Protein AF-A0A024CIB5-F1 (afdb_monomer_lite)

Radius of gyration: 11.64 Å; chains: 1; bounding box: 30×23×34 Å

Secondary structure (DSSP,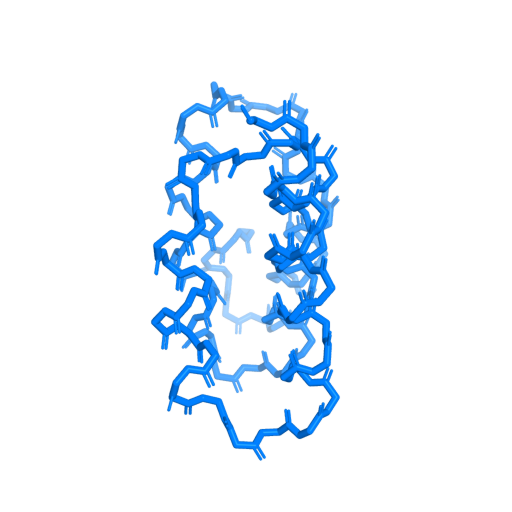 8-state):
-TT-SSHHHHHHHHHH-TTSS-HHHHHHHHHHHTT-SSHHHHHHHHHHHHHTT-GGGHHHHHHHHHH---HHHHHHHHHHHHHHHHH-

pLDDT: mean 92.11, std 8.97, range [58.88, 98.75]

Organism: NCBI:txid154535

Sequence (88 aa):
ALNDDASEVRAEAATIAGKTLEPEEIIHELCRLLKDEDNQVRINTALALMKIEAISSVSNLKEALSLEHNDQVRSVIEVAINQLKKIG

Foldseek 3Di:
DCPDPDLVVVLVCLQVVPDDDDPVVSLVSLLVQCPPPDLSSNLSSLVSCLVSLVLVCLVSLVVSLVVDDDPVSNVSSVVSNVSSVVVD

Structure (mmCIF, N/CA/C/O backbone):
data_AF-A0A024CIB5-F1
#
_entry.id   AF-A0A024CIB5-F1
#
loop_
_atom_site.group_PDB
_atom_site.id
_atom_site.type_symbol
_atom_site.label_atom_id
_atom_site.label_alt_id
_atom_site.label_comp_id
_atom_site.label_asym_id
_atom_site.label_entity_id
_atom_site.label_seq_id
_atom_site.pdbx_PDB_ins_code
_atom_site.Cartn_x
_atom_site.Cartn_y
_atom_site.Cartn_z
_atom_site.occupancy
_atom_site.B_iso_or_equiv
_atom_site.auth_seq_id
_atom_site.auth_comp_id
_atom_site.auth_asym_id
_atom_site.auth_atom_id
_atom_site.pdbx_PDB_model_num
ATOM 1 N N . ALA A 1 1 ? -4.731 4.388 -16.468 1.00 82.38 1 ALA A N 1
ATOM 2 C CA . ALA A 1 1 ? -4.132 5.148 -15.354 1.00 82.38 1 ALA A CA 1
ATOM 3 C C . ALA A 1 1 ? -3.707 4.211 -14.227 1.00 82.38 1 ALA A C 1
ATOM 5 O O . ALA A 1 1 ? -2.541 3.867 -14.198 1.00 82.38 1 ALA A O 1
ATOM 6 N N . LEU A 1 2 ? -4.605 3.703 -13.369 1.00 81.06 2 LEU A N 1
ATOM 7 C CA . LEU A 1 2 ? -4.203 2.736 -12.323 1.00 81.06 2 LEU A CA 1
ATOM 8 C C . LEU A 1 2 ? -3.677 1.406 -12.899 1.00 81.06 2 LEU A C 1
ATOM 10 O O . LEU A 1 2 ? -2.797 0.799 -12.313 1.00 81.06 2 LEU A O 1
ATOM 14 N N . ASN A 1 3 ? -4.159 1.008 -14.080 1.00 84.94 3 ASN A N 1
ATOM 15 C CA . ASN A 1 3 ? -3.705 -0.178 -14.820 1.00 84.94 3 ASN A CA 1
ATOM 16 C C . ASN A 1 3 ? -2.858 0.184 -16.059 1.00 84.94 3 ASN A C 1
ATOM 18 O O . ASN A 1 3 ? -2.922 -0.511 -17.065 1.00 84.94 3 ASN A O 1
ATOM 22 N N . ASP A 1 4 ? -2.177 1.332 -16.048 1.00 93.25 4 ASP A N 1
ATOM 23 C CA . ASP A 1 4 ? -1.324 1.754 -17.169 1.00 93.25 4 ASP A CA 1
ATOM 24 C C . ASP A 1 4 ? -0.014 0.953 -17.224 1.00 93.25 4 ASP A C 1
ATOM 26 O O . ASP A 1 4 ? 0.489 0.529 -16.183 1.00 93.25 4 ASP A O 1
ATOM 30 N N . ASP A 1 5 ? 0.567 0.781 -18.411 1.00 87.00 5 ASP A N 1
ATOM 31 C CA . ASP A 1 5 ? 1.831 0.053 -18.573 1.00 87.00 5 ASP A CA 1
ATOM 32 C C . ASP A 1 5 ? 2.999 0.800 -17.905 1.00 87.00 5 ASP A C 1
ATOM 34 O O . ASP A 1 5 ? 3.910 0.178 -17.354 1.00 87.00 5 ASP A O 1
ATOM 38 N N . ALA A 1 6 ? 2.962 2.137 -17.894 1.00 90.31 6 ALA A N 1
ATOM 39 C CA . ALA A 1 6 ? 3.997 2.953 -17.273 1.00 90.31 6 ALA A CA 1
ATOM 40 C C . ALA A 1 6 ? 3.801 3.050 -15.751 1.00 90.31 6 ALA A C 1
ATOM 42 O O . ALA A 1 6 ? 2.786 3.562 -15.269 1.00 90.31 6 ALA A O 1
ATOM 43 N N . SER A 1 7 ? 4.807 2.632 -14.974 1.00 88.62 7 SER A N 1
ATOM 44 C CA . SER A 1 7 ? 4.742 2.691 -13.507 1.00 88.62 7 SER A CA 1
ATOM 45 C C . SER A 1 7 ? 4.610 4.119 -12.973 1.00 88.62 7 SER A C 1
ATOM 47 O O . SER A 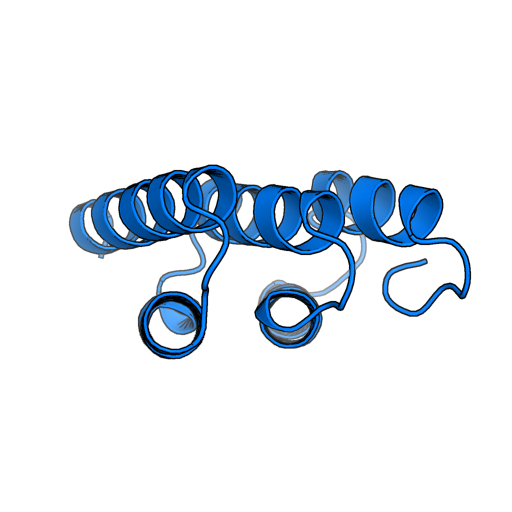1 7 ? 3.893 4.339 -12.002 1.00 88.62 7 SER A O 1
ATOM 49 N N . GLU A 1 8 ? 5.204 5.107 -13.648 1.00 90.31 8 GLU A N 1
ATOM 50 C CA . GLU A 1 8 ? 5.048 6.534 -13.329 1.00 90.31 8 GLU A CA 1
ATOM 51 C C . GLU A 1 8 ? 3.574 6.969 -13.375 1.00 90.31 8 GLU A C 1
ATOM 53 O O . GLU A 1 8 ? 3.080 7.609 -12.445 1.00 90.31 8 GLU A O 1
ATOM 58 N N . VAL A 1 9 ? 2.843 6.541 -14.412 1.00 90.19 9 VAL A N 1
ATOM 59 C CA . VAL A 1 9 ? 1.416 6.847 -14.585 1.00 90.19 9 VAL A CA 1
ATOM 60 C C . VAL A 1 9 ? 0.579 6.139 -13.521 1.00 90.19 9 VAL A C 1
ATOM 62 O O . VAL A 1 9 ? -0.343 6.740 -12.964 1.00 90.19 9 VAL A O 1
ATOM 65 N N . ARG A 1 10 ? 0.904 4.882 -13.186 1.00 92.31 10 ARG A N 1
ATOM 66 C CA . ARG A 1 10 ? 0.232 4.156 -12.094 1.00 92.31 10 ARG A CA 1
ATOM 67 C C . ARG A 1 10 ? 0.467 4.824 -10.739 1.00 92.31 10 ARG A C 1
ATOM 69 O O . ARG A 1 10 ? -0.475 4.987 -9.962 1.00 92.31 10 ARG A O 1
ATOM 76 N N . ALA A 1 11 ? 1.700 5.244 -10.465 1.00 85.81 11 ALA A N 1
ATOM 77 C CA . ALA A 1 11 ? 2.093 5.875 -9.211 1.00 85.81 11 ALA A CA 1
ATOM 78 C C . ALA A 1 11 ? 1.397 7.228 -9.026 1.00 85.81 11 ALA A C 1
ATOM 80 O O . ALA A 1 11 ? 0.895 7.512 -7.935 1.00 85.81 11 ALA A O 1
ATOM 81 N N . GLU A 1 12 ? 1.325 8.037 -10.084 1.00 88.00 12 GLU A N 1
ATOM 82 C CA . GLU A 1 12 ? 0.579 9.295 -10.076 1.00 88.00 12 GLU A CA 1
ATOM 83 C C . GLU A 1 12 ? -0.921 9.047 -9.882 1.00 88.00 12 GLU A C 1
ATOM 85 O O . GLU A 1 12 ? -1.552 9.685 -9.034 1.00 88.00 12 GLU A O 1
ATOM 90 N N . ALA A 1 13 ? -1.483 8.065 -10.594 1.00 84.25 13 ALA A N 1
ATOM 91 C CA . ALA A 1 13 ? -2.887 7.691 -10.468 1.00 84.25 13 ALA A CA 1
ATOM 92 C C . ALA A 1 13 ? -3.250 7.286 -9.029 1.00 84.25 13 ALA A C 1
ATOM 94 O O . ALA A 1 13 ? -4.276 7.733 -8.513 1.00 84.25 13 ALA A O 1
ATOM 95 N N . ALA A 1 14 ? -2.394 6.512 -8.353 1.00 82.69 14 ALA A N 1
ATOM 96 C CA . ALA A 1 14 ? -2.590 6.137 -6.954 1.00 82.69 14 ALA A CA 1
ATOM 97 C C . ALA A 1 14 ? -2.633 7.369 -6.030 1.00 82.69 14 ALA A C 1
ATOM 99 O O . ALA A 1 14 ? -3.485 7.453 -5.147 1.00 82.69 14 ALA A O 1
ATOM 100 N N . THR A 1 15 ? -1.781 8.374 -6.261 1.00 81.12 15 THR A N 1
ATOM 101 C CA . THR A 1 15 ? -1.757 9.612 -5.461 1.00 81.12 15 THR A CA 1
ATOM 102 C C . THR A 1 15 ? -3.040 10.446 -5.585 1.00 81.12 15 THR A C 1
ATOM 104 O O . THR A 1 15 ? -3.430 11.121 -4.625 1.00 81.12 15 THR A O 1
ATOM 107 N N . ILE A 1 16 ? -3.704 10.421 -6.745 1.00 83.50 16 ILE A 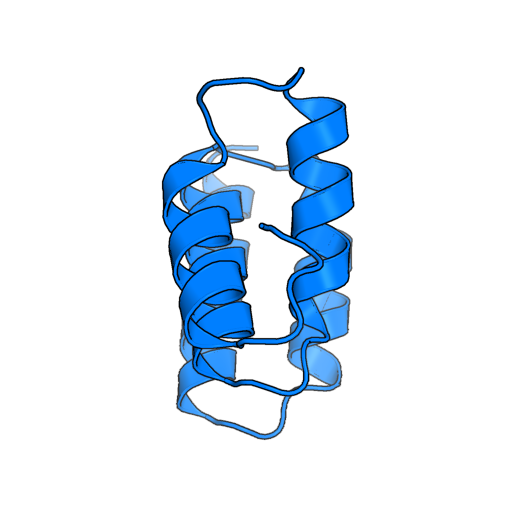N 1
ATOM 108 C CA . ILE A 1 16 ? -4.851 11.295 -7.054 1.00 83.50 16 ILE A CA 1
ATOM 109 C C . ILE A 1 16 ? -6.216 10.592 -7.026 1.00 83.50 16 ILE A C 1
ATOM 111 O O . ILE A 1 16 ? -7.225 11.248 -7.287 1.00 83.50 16 ILE A O 1
ATOM 115 N N . ALA A 1 17 ? -6.266 9.300 -6.679 1.00 71.62 17 ALA A N 1
ATOM 116 C CA . ALA A 1 17 ? -7.428 8.417 -6.849 1.00 71.62 17 ALA A CA 1
ATOM 117 C C . ALA A 1 17 ? -8.737 8.861 -6.150 1.00 71.62 17 ALA A C 1
ATOM 119 O O . ALA A 1 17 ? -9.797 8.321 -6.436 1.00 71.62 17 ALA A O 1
ATOM 120 N N . GLY A 1 18 ? -8.718 9.878 -5.286 1.00 58.88 18 GLY A N 1
ATOM 121 C CA . GLY A 1 18 ? -9.870 10.310 -4.483 1.00 58.88 18 GLY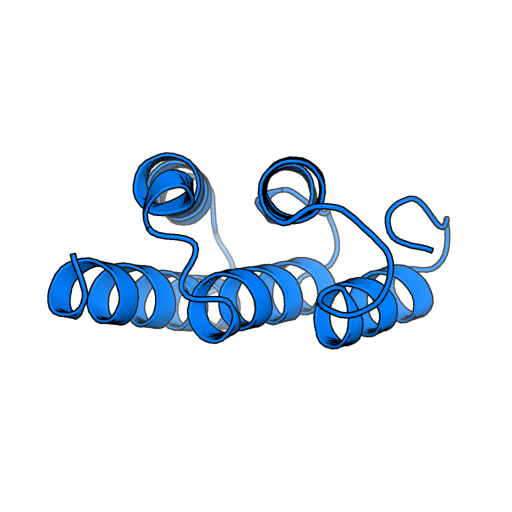 A CA 1
ATOM 122 C C . GLY A 1 18 ? -10.882 11.258 -5.147 1.00 58.88 18 GLY A C 1
ATOM 123 O O . GLY A 1 18 ? -11.534 11.995 -4.413 1.00 58.88 18 GLY A O 1
ATOM 124 N N . LYS A 1 19 ? -10.980 11.347 -6.485 1.00 60.97 19 LYS A N 1
ATOM 125 C CA . LYS A 1 19 ? -11.803 12.397 -7.140 1.00 60.97 19 LYS A CA 1
ATOM 126 C C . LYS A 1 19 ? -12.857 11.947 -8.153 1.00 60.97 19 LYS A C 1
ATOM 128 O O . LYS A 1 19 ? -13.659 12.789 -8.546 1.00 60.97 19 LYS A O 1
ATOM 133 N N . THR A 1 20 ? -12.872 10.694 -8.601 1.00 63.41 20 THR A N 1
ATOM 134 C CA . THR A 1 20 ? -13.712 10.308 -9.759 1.00 63.41 20 THR A CA 1
ATOM 135 C C . THR A 1 20 ? -14.475 8.997 -9.617 1.00 63.41 20 THR A C 1
ATOM 137 O O . THR A 1 20 ? -15.276 8.689 -10.490 1.00 63.41 20 THR A O 1
ATOM 140 N N . LEU A 1 21 ? -14.219 8.222 -8.570 1.00 65.38 21 LEU A N 1
ATOM 141 C CA . LEU A 1 21 ? -14.808 6.902 -8.352 1.00 65.38 21 LEU A CA 1
ATOM 142 C C . LEU A 1 21 ? -15.512 6.879 -6.988 1.00 65.38 21 LEU A C 1
ATOM 144 O O . LEU A 1 21 ? -15.189 7.688 -6.112 1.00 65.38 21 LEU A O 1
ATOM 148 N N . GLU A 1 22 ? -16.459 5.959 -6.812 1.00 77.38 22 GLU A N 1
ATOM 149 C CA . GLU A 1 22 ? -17.077 5.727 -5.504 1.00 77.38 22 GLU A CA 1
ATOM 150 C C . GLU A 1 22 ? -16.023 5.195 -4.511 1.00 77.38 22 GLU A C 1
ATOM 152 O O . GLU A 1 22 ? -15.106 4.468 -4.923 1.00 77.38 22 GLU A O 1
ATOM 157 N N . PRO A 1 23 ? -16.110 5.545 -3.212 1.00 79.00 23 PRO A N 1
ATOM 158 C CA . PRO A 1 23 ? -15.072 5.232 -2.229 1.00 79.00 23 PRO A CA 1
ATOM 159 C C . PRO A 1 23 ? -14.665 3.754 -2.203 1.00 79.00 23 PRO A C 1
ATOM 161 O O . PRO A 1 23 ? -13.477 3.437 -2.162 1.00 79.00 23 PRO A O 1
ATOM 164 N N . GLU A 1 24 ? -15.626 2.836 -2.281 1.00 85.88 24 GLU A N 1
ATOM 165 C CA . GLU A 1 24 ? -15.381 1.394 -2.241 1.00 85.88 24 GLU A CA 1
ATOM 166 C C . GLU A 1 24 ? -14.633 0.886 -3.482 1.00 85.88 24 GLU A C 1
ATOM 168 O O . GLU A 1 24 ? -13.748 0.034 -3.363 1.00 85.88 24 GLU A O 1
ATOM 173 N N . GLU A 1 25 ? -14.950 1.420 -4.664 1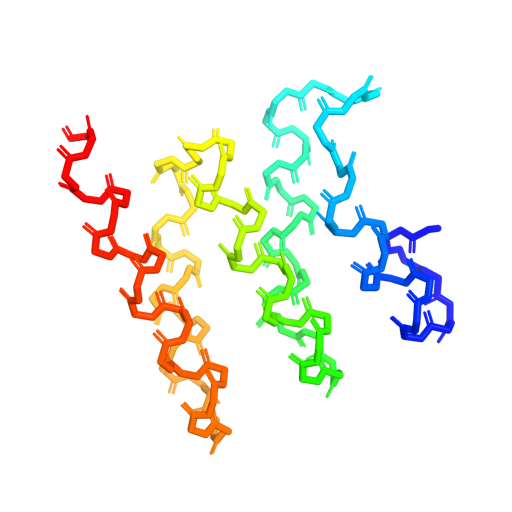.00 87.12 25 GLU A N 1
ATOM 174 C CA . GLU A 1 25 ? -14.302 1.037 -5.923 1.00 87.12 25 GLU A CA 1
ATOM 175 C C . GLU A 1 25 ? -12.844 1.510 -5.949 1.00 87.12 25 GLU A C 1
ATOM 177 O O . GLU A 1 25 ? -11.944 0.743 -6.299 1.00 87.12 25 GLU A O 1
ATOM 182 N N . ILE A 1 26 ? -12.587 2.733 -5.469 1.00 88.69 26 ILE A N 1
ATOM 183 C CA . ILE A 1 26 ? -11.225 3.264 -5.306 1.00 88.69 26 ILE A CA 1
ATOM 184 C C . ILE A 1 26 ? -10.409 2.365 -4.388 1.00 88.69 26 ILE A C 1
ATOM 186 O O . ILE A 1 26 ? -9.272 2.017 -4.708 1.00 88.69 26 ILE A O 1
ATOM 190 N N . ILE A 1 27 ? -10.974 1.994 -3.237 1.00 93.19 27 ILE A N 1
ATOM 191 C CA . ILE A 1 27 ? -10.278 1.162 -2.256 1.00 93.19 27 ILE A CA 1
ATOM 192 C C . ILE A 1 27 ? -9.929 -0.195 -2.865 1.00 93.19 27 ILE A C 1
ATOM 194 O O . ILE A 1 27 ? -8.807 -0.666 -2.674 1.00 93.19 27 ILE A O 1
ATOM 198 N N . HIS A 1 28 ? -10.848 -0.809 -3.615 1.00 92.69 28 HIS A N 1
ATOM 199 C CA . HIS A 1 28 ? -10.600 -2.090 -4.270 1.00 92.69 28 HIS A CA 1
ATOM 200 C C . HIS A 1 28 ? -9.452 -2.008 -5.288 1.00 92.69 28 HIS A C 1
ATOM 202 O O . HIS A 1 28 ? -8.528 -2.825 -5.235 1.00 92.69 28 HIS A O 1
ATOM 208 N N . GLU A 1 29 ? -9.466 -1.007 -6.172 1.00 92.00 29 GLU A N 1
ATOM 209 C CA . GLU A 1 29 ? -8.413 -0.833 -7.179 1.00 92.00 29 GLU A CA 1
ATOM 210 C C . GLU A 1 29 ? -7.055 -0.524 -6.540 1.00 92.00 29 GLU A C 1
ATOM 212 O O . GLU A 1 29 ? -6.049 -1.149 -6.883 1.00 92.00 29 GLU A O 1
ATOM 217 N N . LEU A 1 30 ? -7.016 0.356 -5.537 1.00 94.25 30 LEU A N 1
ATOM 218 C CA . LEU A 1 30 ? -5.795 0.621 -4.777 1.00 94.25 30 LEU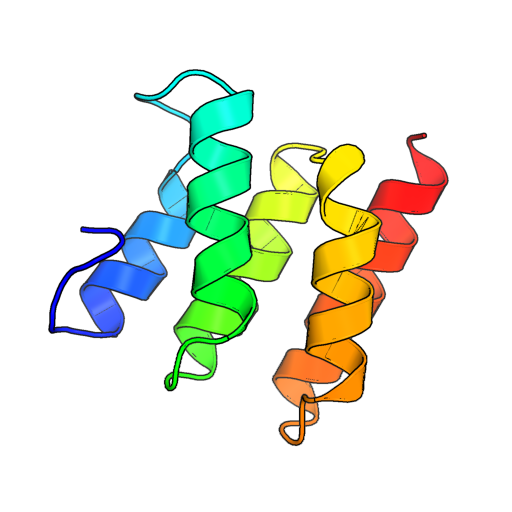 A CA 1
ATOM 219 C C . LEU A 1 30 ? -5.289 -0.644 -4.068 1.00 94.25 30 LEU A C 1
ATOM 221 O O . LEU A 1 30 ? -4.096 -0.926 -4.097 1.00 94.25 30 LEU A O 1
ATOM 225 N N . CYS A 1 31 ? -6.160 -1.474 -3.491 1.00 96.69 31 CYS A N 1
ATOM 226 C CA . CYS A 1 31 ? -5.720 -2.716 -2.849 1.00 96.69 31 CYS A CA 1
ATOM 227 C C . CYS A 1 31 ? -5.006 -3.678 -3.816 1.00 96.69 31 CYS A C 1
ATOM 229 O O . CYS A 1 31 ? -4.132 -4.426 -3.373 1.00 96.69 31 CYS A O 1
ATOM 231 N N . ARG A 1 32 ? -5.317 -3.654 -5.122 1.00 95.56 32 ARG A N 1
ATOM 232 C CA . ARG A 1 32 ? -4.574 -4.437 -6.128 1.00 95.56 32 ARG A CA 1
ATOM 233 C C . ARG A 1 32 ? -3.145 -3.922 -6.309 1.00 95.56 32 ARG A C 1
ATOM 235 O O . ARG A 1 32 ? -2.221 -4.727 -6.406 1.00 95.56 32 ARG A O 1
ATOM 242 N N . LEU A 1 33 ? -2.955 -2.602 -6.291 1.00 96.75 33 LEU A N 1
ATOM 243 C CA . LEU A 1 33 ? -1.653 -1.951 -6.484 1.00 96.75 33 LEU A CA 1
ATOM 244 C C . LEU A 1 33 ? -0.693 -2.102 -5.298 1.00 96.75 33 LEU A C 1
ATOM 246 O O . LEU A 1 33 ? 0.498 -1.835 -5.430 1.00 96.75 33 LEU A O 1
ATOM 250 N N . LEU A 1 34 ? -1.151 -2.621 -4.155 1.00 98.12 34 LEU A N 1
ATOM 251 C CA . LEU A 1 34 ? -0.267 -3.010 -3.049 1.00 98.12 34 LEU A CA 1
ATOM 252 C C . LEU A 1 34 ? 0.699 -4.152 -3.413 1.00 98.12 34 LEU A C 1
ATOM 254 O O . LEU A 1 34 ? 1.624 -4.424 -2.655 1.00 98.12 34 LEU A O 1
ATOM 258 N N . LYS A 1 35 ? 0.477 -4.829 -4.545 1.00 96.19 35 LYS A N 1
ATOM 259 C CA . LYS A 1 35 ? 1.319 -5.910 -5.076 1.00 96.19 35 LYS A CA 1
ATOM 260 C C . LYS A 1 35 ? 1.970 -5.538 -6.416 1.00 96.19 35 LYS A C 1
ATOM 262 O O . LYS A 1 35 ? 2.415 -6.431 -7.131 1.00 96.19 35 LYS A O 1
ATOM 267 N N . ASP A 1 36 ? 1.983 -4.252 -6.773 1.00 97.81 36 ASP A N 1
ATOM 268 C CA . ASP A 1 36 ? 2.612 -3.779 -8.009 1.00 97.81 36 ASP A CA 1
ATOM 269 C C . ASP A 1 36 ? 4.113 -4.102 -8.025 1.00 97.81 36 ASP A C 1
ATOM 271 O O . ASP A 1 36 ? 4.761 -4.128 -6.979 1.00 97.81 36 ASP A O 1
ATOM 275 N N . GLU A 1 37 ? 4.681 -4.339 -9.203 1.00 96.06 37 GLU A N 1
ATOM 276 C CA . GLU A 1 37 ? 6.116 -4.602 -9.355 1.00 96.06 37 GLU A CA 1
ATOM 277 C C . GLU A 1 37 ? 6.977 -3.391 -8.958 1.00 96.06 37 GLU A C 1
ATOM 279 O O . GLU A 1 37 ? 8.081 -3.550 -8.431 1.00 96.06 37 GLU A O 1
ATOM 284 N N . ASP A 1 38 ? 6.451 -2.178 -9.136 1.00 97.69 38 ASP A N 1
ATOM 285 C CA . ASP A 1 38 ? 7.163 -0.936 -8.879 1.00 97.69 38 ASP A CA 1
ATOM 286 C C . ASP A 1 38 ? 6.999 -0.476 -7.421 1.00 97.69 38 ASP A C 1
ATOM 288 O O . ASP A 1 38 ? 5.896 -0.340 -6.884 1.00 97.69 38 ASP A O 1
ATOM 292 N N . ASN A 1 39 ? 8.129 -0.205 -6.762 1.00 98.06 39 ASN A N 1
ATOM 293 C CA . ASN A 1 39 ? 8.153 0.191 -5.352 1.00 98.06 39 ASN A CA 1
ATOM 294 C C . ASN A 1 39 ? 7.409 1.514 -5.098 1.00 98.06 39 ASN A C 1
ATOM 296 O O . ASN A 1 39 ? 6.772 1.660 -4.054 1.00 98.06 39 ASN A O 1
ATOM 300 N N . GLN A 1 40 ? 7.487 2.480 -6.021 1.00 96.94 40 GLN A N 1
ATOM 301 C CA . GLN A 1 40 ? 6.809 3.768 -5.874 1.00 96.94 40 GLN A CA 1
ATOM 302 C C . GLN A 1 40 ? 5.301 3.628 -6.022 1.00 96.94 40 GLN A C 1
ATOM 304 O O . GLN A 1 40 ? 4.561 4.257 -5.265 1.00 96.94 40 GLN A O 1
ATOM 309 N N . VAL A 1 41 ? 4.831 2.758 -6.919 1.00 97.25 41 VAL A N 1
ATOM 310 C CA . VAL A 1 41 ? 3.397 2.455 -7.023 1.00 97.25 41 VAL A CA 1
ATOM 311 C C . VAL A 1 41 ? 2.879 1.899 -5.695 1.00 97.25 41 VAL A C 1
ATOM 313 O O . VAL A 1 41 ? 1.870 2.388 -5.179 1.00 97.25 41 VAL A O 1
ATOM 316 N N . ARG A 1 42 ? 3.596 0.951 -5.077 1.00 98.38 42 ARG A N 1
ATOM 317 C CA . ARG A 1 42 ? 3.207 0.380 -3.774 1.00 98.38 42 ARG A CA 1
ATOM 318 C C . ARG A 1 42 ? 3.226 1.413 -2.641 1.00 98.38 42 ARG A C 1
ATOM 320 O O . ARG A 1 42 ? 2.277 1.470 -1.855 1.00 98.38 42 ARG A O 1
ATOM 327 N N . ILE A 1 43 ? 4.254 2.267 -2.579 1.00 98.25 43 ILE A N 1
ATOM 328 C CA . ILE A 1 43 ? 4.350 3.378 -1.609 1.00 98.25 43 ILE A CA 1
ATOM 329 C C . ILE A 1 43 ? 3.160 4.325 -1.756 1.00 98.25 43 ILE A C 1
ATOM 331 O O . ILE A 1 43 ? 2.448 4.584 -0.782 1.00 98.25 43 ILE A O 1
ATOM 335 N N . ASN A 1 44 ? 2.916 4.817 -2.971 1.00 96.38 44 ASN A N 1
ATOM 336 C CA . ASN A 1 44 ? 1.849 5.777 -3.236 1.00 96.38 44 ASN A CA 1
ATOM 337 C C . ASN A 1 44 ? 0.477 5.182 -2.938 1.00 96.38 44 ASN A C 1
ATOM 339 O O . ASN A 1 44 ? -0.385 5.872 -2.401 1.00 96.38 44 ASN A O 1
ATOM 343 N N . THR A 1 45 ? 0.301 3.894 -3.210 1.00 97.19 45 THR A N 1
ATOM 344 C CA . THR A 1 45 ? -0.920 3.157 -2.896 1.00 97.19 45 THR A CA 1
ATOM 345 C C . THR A 1 45 ? -1.179 3.092 -1.391 1.00 97.19 45 THR A C 1
ATOM 347 O O . THR A 1 45 ? -2.275 3.426 -0.941 1.00 97.19 45 THR A O 1
ATOM 350 N N . ALA A 1 46 ? -0.179 2.715 -0.589 1.00 98.12 46 ALA A N 1
ATOM 351 C CA . ALA A 1 46 ? -0.320 2.663 0.867 1.00 98.12 46 ALA A CA 1
ATOM 352 C C . ALA A 1 46 ? -0.620 4.051 1.466 1.00 98.12 46 ALA A C 1
ATOM 354 O O . ALA A 1 46 ? -1.489 4.183 2.332 1.00 98.12 46 ALA A O 1
ATOM 355 N N . LEU A 1 47 ? 0.044 5.100 0.966 1.00 96.56 47 LEU A N 1
ATOM 356 C CA . LEU A 1 47 ? -0.228 6.486 1.359 1.00 96.56 47 LEU A CA 1
ATOM 357 C C . LEU A 1 47 ? -1.637 6.937 0.959 1.00 96.56 47 LEU A C 1
ATOM 359 O O . LEU A 1 47 ? -2.302 7.620 1.739 1.00 96.56 47 LEU A O 1
ATOM 363 N N . ALA A 1 48 ? -2.103 6.558 -0.230 1.00 94.56 48 ALA A N 1
ATOM 364 C CA . ALA A 1 48 ? -3.436 6.893 -0.713 1.00 94.56 48 ALA A CA 1
ATOM 365 C C . ALA A 1 48 ? -4.521 6.247 0.153 1.00 94.56 48 ALA A C 1
ATOM 367 O O . ALA A 1 48 ? -5.388 6.963 0.647 1.00 94.56 48 ALA A O 1
ATOM 368 N N . LEU A 1 49 ? -4.419 4.938 0.414 1.00 95.88 49 LEU A N 1
ATOM 369 C CA . LEU A 1 49 ? -5.331 4.200 1.299 1.00 95.88 49 LEU A CA 1
ATOM 370 C C . LEU A 1 49 ? -5.384 4.809 2.706 1.00 95.88 49 LEU A C 1
ATOM 372 O O . LEU A 1 49 ? -6.463 4.955 3.279 1.00 95.88 49 LEU A O 1
ATOM 376 N N . MET A 1 50 ? -4.235 5.222 3.248 1.00 95.50 50 MET A N 1
ATOM 377 C CA . MET A 1 50 ? -4.172 5.938 4.523 1.00 95.50 50 MET A CA 1
ATOM 378 C C . MET A 1 50 ? -4.885 7.297 4.458 1.00 95.50 50 MET A C 1
ATOM 380 O O . MET A 1 50 ? -5.649 7.630 5.359 1.00 95.50 50 MET A O 1
ATOM 384 N N . LYS A 1 51 ? -4.639 8.086 3.405 1.00 92.88 51 LYS A N 1
ATOM 385 C CA . LYS A 1 51 ? -5.175 9.446 3.239 1.00 92.88 51 LYS A CA 1
ATOM 386 C C . LYS A 1 51 ? -6.691 9.478 3.052 1.00 92.88 51 LYS A C 1
ATOM 388 O O . LYS A 1 51 ? -7.321 10.428 3.502 1.00 92.88 51 LYS A O 1
ATOM 393 N N . ILE A 1 52 ? -7.256 8.480 2.377 1.00 91.75 52 ILE A N 1
ATOM 394 C CA . ILE A 1 52 ? -8.710 8.340 2.206 1.00 91.75 52 ILE A CA 1
ATOM 395 C C . ILE A 1 52 ? -9.365 7.586 3.371 1.00 91.75 52 ILE A C 1
ATOM 397 O O . ILE A 1 52 ? -10.536 7.236 3.281 1.00 91.75 52 ILE A O 1
ATOM 401 N N . GLU A 1 53 ? -8.607 7.305 4.438 1.00 93.94 53 GLU A N 1
ATOM 402 C CA . GLU A 1 53 ? -9.081 6.618 5.642 1.00 93.94 53 GLU A CA 1
ATOM 403 C C . GLU A 1 53 ? -9.749 5.264 5.335 1.00 93.94 53 GLU A C 1
ATOM 405 O O . GLU A 1 53 ? -10.758 4.887 5.929 1.00 93.94 53 GLU A O 1
ATOM 410 N N . ALA A 1 54 ? -9.169 4.496 4.405 1.00 94.75 54 ALA A N 1
ATOM 411 C CA . ALA A 1 54 ? -9.681 3.200 3.963 1.00 94.75 54 ALA A CA 1
ATOM 412 C C . ALA A 1 54 ? -9.506 2.103 5.030 1.00 94.75 54 ALA A C 1
ATOM 414 O O . ALA A 1 54 ? -8.711 1.176 4.858 1.00 94.75 54 ALA A O 1
ATOM 415 N N . ILE A 1 55 ? -10.247 2.172 6.138 1.00 96.12 55 ILE A N 1
ATOM 416 C CA . ILE A 1 55 ? -10.155 1.225 7.267 1.00 96.12 55 ILE A CA 1
ATOM 417 C C . ILE A 1 55 ? -10.359 -0.230 6.801 1.00 96.12 55 ILE A C 1
ATOM 419 O O . ILE A 1 55 ? -9.685 -1.142 7.285 1.00 96.12 55 ILE A O 1
ATOM 423 N N . SER A 1 56 ? -11.218 -0.456 5.802 1.00 95.69 56 SER A N 1
ATOM 424 C CA . SER A 1 56 ? -11.460 -1.777 5.200 1.00 95.69 56 SER A CA 1
ATOM 425 C C . SER A 1 56 ? -10.222 -2.396 4.527 1.00 95.69 56 SER A C 1
ATOM 427 O O . SER A 1 56 ? -10.144 -3.618 4.417 1.00 95.69 56 SER A O 1
ATOM 429 N N . SER A 1 57 ? -9.220 -1.594 4.147 1.00 97.31 57 SER A N 1
ATOM 430 C CA . SER A 1 57 ? -7.990 -2.055 3.479 1.00 97.31 57 SER A CA 1
ATOM 431 C C . SER A 1 57 ? -6.915 -2.609 4.425 1.00 97.31 57 SER A C 1
ATOM 433 O O . SER A 1 57 ? -5.902 -3.144 3.969 1.00 97.31 57 SER A O 1
ATOM 435 N N . VAL A 1 58 ? -7.105 -2.526 5.750 1.00 98.19 58 VAL A N 1
ATOM 436 C CA . VAL A 1 58 ? -6.085 -2.931 6.739 1.00 98.19 58 VAL A CA 1
ATOM 437 C C . VAL A 1 58 ? -5.641 -4.388 6.564 1.00 98.19 58 VAL A C 1
ATOM 439 O O . VAL A 1 58 ? -4.467 -4.700 6.769 1.00 98.19 58 VAL A O 1
ATOM 442 N N . SER A 1 59 ? -6.546 -5.291 6.179 1.00 98.00 59 SER A N 1
ATOM 443 C CA . SER A 1 59 ? -6.199 -6.694 5.916 1.00 98.00 59 SER A CA 1
ATOM 444 C C . SER A 1 59 ? -5.301 -6.839 4.683 1.00 98.00 59 SER A C 1
ATOM 446 O O . SER A 1 59 ? -4.295 -7.543 4.755 1.00 98.00 59 SER A O 1
ATOM 448 N N . ASN A 1 60 ? -5.596 -6.118 3.597 1.00 98.56 60 ASN A N 1
ATOM 449 C CA . ASN A 1 60 ? -4.775 -6.102 2.384 1.00 98.56 60 ASN A CA 1
ATOM 450 C C . ASN A 1 60 ? -3.388 -5.502 2.646 1.00 98.56 60 ASN A C 1
ATOM 452 O O . ASN A 1 60 ? -2.387 -6.052 2.196 1.00 98.56 60 ASN A O 1
ATOM 456 N N . LEU A 1 61 ? -3.307 -4.425 3.433 1.00 98.56 61 LEU A N 1
ATOM 457 C CA . LEU A 1 61 ? -2.031 -3.825 3.834 1.00 98.56 61 LEU A CA 1
ATOM 458 C C . LEU A 1 61 ? -1.172 -4.796 4.660 1.00 98.56 61 LEU A C 1
ATOM 460 O O . LEU A 1 61 ? 0.033 -4.885 4.444 1.00 98.56 61 LEU A O 1
ATOM 464 N N . LYS A 1 62 ? -1.770 -5.558 5.587 1.00 98.62 62 LYS A N 1
ATOM 465 C CA . LYS A 1 62 ? -1.041 -6.584 6.358 1.00 98.62 62 LYS A CA 1
ATOM 466 C C . LYS A 1 62 ? -0.512 -7.708 5.471 1.00 98.62 62 LYS A C 1
ATOM 468 O O . LYS A 1 62 ? 0.610 -8.161 5.680 1.00 98.62 62 LYS A O 1
ATOM 473 N N . GLU A 1 63 ? -1.312 -8.155 4.507 1.00 98.56 63 GLU A N 1
ATOM 474 C CA . GLU A 1 63 ? -0.878 -9.151 3.528 1.00 98.56 63 GLU A CA 1
ATOM 475 C C . GLU A 1 63 ? 0.305 -8.613 2.711 1.00 98.56 63 GLU A C 1
ATOM 477 O O . GLU A 1 63 ? 1.346 -9.266 2.649 1.00 98.56 63 GLU A O 1
ATOM 482 N N . ALA A 1 64 ? 0.197 -7.392 2.179 1.00 98.31 64 ALA A N 1
ATOM 483 C CA . ALA A 1 64 ? 1.272 -6.739 1.435 1.00 98.31 64 ALA A CA 1
ATOM 484 C C . ALA A 1 64 ? 2.558 -6.609 2.270 1.00 98.31 64 ALA A C 1
ATOM 486 O O . ALA A 1 64 ? 3.628 -6.997 1.812 1.00 98.31 64 ALA A O 1
ATOM 487 N N . LEU A 1 65 ? 2.455 -6.185 3.535 1.00 98.62 65 LEU A N 1
ATOM 488 C CA . LEU A 1 65 ? 3.599 -6.094 4.450 1.00 98.62 65 LEU A CA 1
ATOM 489 C C . LEU A 1 65 ? 4.312 -7.440 4.666 1.00 98.62 65 LEU A C 1
ATOM 491 O O . LEU A 1 65 ? 5.530 -7.478 4.853 1.00 98.62 65 LEU A O 1
ATOM 495 N N . SER A 1 66 ? 3.561 -8.545 4.672 1.00 98.31 66 SER A N 1
ATOM 496 C CA . SER A 1 66 ? 4.124 -9.888 4.863 1.00 98.31 66 SER A CA 1
ATOM 497 C C . SER A 1 66 ? 4.917 -10.389 3.653 1.00 98.31 66 SER A C 1
ATOM 499 O O . SER A 1 66 ? 5.816 -11.210 3.819 1.00 98.31 66 SER A O 1
ATOM 501 N N . LEU A 1 67 ? 4.606 -9.874 2.460 1.00 97.56 67 LEU A N 1
ATOM 502 C CA . LEU A 1 67 ? 5.246 -10.238 1.194 1.00 97.56 67 LEU A CA 1
ATOM 503 C C . LEU A 1 67 ? 6.325 -9.232 0.767 1.00 97.56 67 LEU A C 1
ATOM 505 O O . LEU A 1 67 ? 7.086 -9.500 -0.155 1.00 97.56 67 LEU A O 1
ATOM 509 N N . GLU A 1 68 ? 6.385 -8.069 1.414 1.00 98.12 68 GLU A N 1
ATOM 510 C CA . GLU A 1 68 ? 7.265 -6.980 1.012 1.00 98.12 68 GLU A CA 1
ATOM 511 C C . GLU A 1 68 ? 8.716 -7.191 1.468 1.00 98.12 68 GLU A C 1
ATOM 513 O O . GLU A 1 68 ? 8.999 -7.416 2.652 1.00 98.12 68 GLU A O 1
ATOM 518 N N . HIS A 1 69 ? 9.641 -7.015 0.523 1.00 96.69 69 HIS A N 1
ATOM 519 C CA . HIS A 1 69 ? 11.084 -7.158 0.716 1.00 96.69 69 HIS A CA 1
ATOM 520 C C . HIS A 1 69 ? 11.836 -5.823 0.684 1.00 96.69 69 HIS A C 1
ATOM 522 O O . HIS A 1 69 ? 12.981 -5.763 1.122 1.00 96.69 69 HIS A O 1
ATOM 528 N N . ASN A 1 70 ? 11.225 -4.752 0.174 1.00 98.44 70 ASN A N 1
ATOM 529 C CA . ASN A 1 70 ? 11.823 -3.426 0.166 1.00 98.44 70 ASN A CA 1
ATOM 530 C C . ASN A 1 70 ? 11.524 -2.675 1.474 1.00 98.44 70 ASN A C 1
ATOM 532 O O . ASN A 1 70 ? 10.377 -2.325 1.751 1.00 98.44 70 ASN A O 1
ATOM 536 N N . ASP A 1 71 ? 12.565 -2.364 2.248 1.00 98.31 71 ASP A N 1
ATOM 537 C CA . ASP A 1 71 ? 12.446 -1.727 3.568 1.00 98.31 71 ASP A CA 1
ATOM 538 C C . ASP A 1 71 ? 11.698 -0.387 3.558 1.00 98.31 71 ASP A C 1
ATOM 540 O O . ASP A 1 71 ? 10.938 -0.091 4.484 1.00 98.31 71 ASP A O 1
ATOM 544 N N . GLN A 1 72 ? 11.864 0.414 2.501 1.00 98.12 72 GLN A N 1
ATOM 545 C CA . GLN A 1 72 ? 11.157 1.685 2.373 1.00 98.12 72 GLN A CA 1
ATOM 546 C C . GLN A 1 72 ? 9.651 1.452 2.224 1.00 98.12 72 GLN A C 1
ATOM 548 O O . GLN A 1 72 ? 8.858 2.096 2.913 1.00 98.12 72 GLN A O 1
ATOM 553 N N . VAL A 1 73 ? 9.253 0.506 1.370 1.00 98.56 73 VAL A N 1
ATOM 554 C CA . VAL A 1 73 ? 7.837 0.166 1.181 1.00 98.56 73 VAL A CA 1
ATOM 555 C C . VAL A 1 73 ? 7.250 -0.421 2.470 1.00 98.56 73 VAL A C 1
ATOM 557 O O . VAL A 1 73 ? 6.170 -0.001 2.889 1.00 98.56 73 VAL A O 1
ATOM 560 N N . ARG A 1 74 ? 7.983 -1.311 3.161 1.00 98.75 74 ARG A N 1
ATOM 561 C CA . ARG A 1 74 ? 7.567 -1.885 4.458 1.00 98.75 74 ARG A CA 1
ATOM 562 C C . ARG A 1 74 ? 7.229 -0.794 5.471 1.00 98.75 74 ARG A C 1
ATOM 564 O O . ARG A 1 74 ? 6.147 -0.816 6.052 1.00 98.75 74 ARG A O 1
ATOM 571 N N . SER A 1 75 ? 8.127 0.179 5.637 1.00 98.62 75 SER A N 1
ATOM 572 C CA . SER A 1 75 ? 7.948 1.280 6.588 1.00 98.62 75 SER A CA 1
ATOM 573 C C . SER A 1 75 ? 6.685 2.097 6.295 1.00 98.62 75 SER A C 1
ATOM 575 O O . SER A 1 75 ? 5.921 2.414 7.207 1.00 98.62 75 SER A O 1
ATOM 577 N N . VAL A 1 76 ? 6.412 2.385 5.020 1.00 98.62 76 VAL A N 1
ATOM 578 C CA . VAL A 1 76 ? 5.210 3.128 4.616 1.00 98.62 76 VAL A CA 1
ATOM 579 C C . VAL A 1 76 ? 3.938 2.318 4.879 1.00 98.62 76 VAL A C 1
ATOM 581 O O . VAL A 1 76 ? 2.972 2.859 5.422 1.00 98.62 76 VAL A O 1
ATOM 584 N N . ILE A 1 77 ? 3.932 1.022 4.552 1.00 98.69 77 ILE A N 1
ATOM 585 C CA . ILE A 1 77 ? 2.784 0.143 4.815 1.00 98.69 77 ILE A CA 1
ATOM 586 C C . ILE A 1 77 ? 2.505 0.049 6.325 1.00 98.69 77 ILE A C 1
ATOM 588 O O . ILE A 1 77 ? 1.350 0.128 6.746 1.00 98.69 77 ILE A O 1
ATOM 592 N N . GLU A 1 78 ? 3.538 -0.063 7.163 1.00 98.69 78 GLU A N 1
ATOM 593 C CA . GLU A 1 78 ? 3.393 -0.075 8.625 1.00 98.69 78 GLU A CA 1
ATOM 594 C C . GLU A 1 78 ? 2.776 1.222 9.160 1.00 98.69 78 GLU A C 1
ATOM 596 O O . GLU A 1 78 ? 1.871 1.177 10.001 1.00 98.69 78 GLU A O 1
ATOM 601 N N . VAL A 1 79 ? 3.220 2.378 8.654 1.00 98.56 79 VAL A N 1
ATOM 602 C CA . VAL A 1 79 ? 2.637 3.684 8.997 1.00 98.56 79 VAL A CA 1
ATOM 603 C C . VAL A 1 79 ? 1.160 3.734 8.611 1.00 98.56 79 VAL A C 1
ATOM 605 O O . VAL A 1 79 ? 0.334 4.095 9.452 1.00 98.56 79 VAL A O 1
ATOM 608 N N . ALA A 1 80 ? 0.810 3.304 7.395 1.00 98.31 80 ALA A N 1
ATOM 609 C CA . ALA A 1 80 ? -0.573 3.267 6.926 1.00 98.31 80 ALA A CA 1
ATOM 610 C C . ALA A 1 80 ? -1.462 2.385 7.820 1.00 98.31 80 ALA A C 1
ATOM 612 O O . ALA A 1 80 ? -2.512 2.830 8.286 1.00 98.31 80 ALA A O 1
ATOM 613 N N . ILE A 1 81 ? -1.015 1.165 8.143 1.00 98.62 81 ILE A N 1
ATOM 614 C CA . ILE A 1 81 ? -1.738 0.249 9.041 1.00 98.62 81 ILE A CA 1
ATOM 615 C C . ILE A 1 81 ? -1.948 0.885 10.417 1.00 98.62 81 ILE A C 1
ATOM 617 O O . ILE A 1 81 ? -3.045 0.815 10.974 1.00 98.62 81 ILE A O 1
ATOM 621 N N . ASN A 1 82 ? -0.900 1.474 10.992 1.00 98.25 82 ASN A N 1
ATOM 622 C CA . ASN A 1 82 ? -0.966 2.072 12.322 1.00 98.25 82 ASN A CA 1
ATOM 623 C C . ASN A 1 82 ? -1.884 3.293 12.360 1.00 98.25 82 ASN A C 1
ATOM 625 O O . ASN A 1 82 ? -2.575 3.488 13.356 1.00 98.25 82 ASN A O 1
ATOM 629 N N . GLN A 1 83 ? -1.908 4.099 11.299 1.00 97.88 83 GLN A N 1
ATOM 630 C CA . GLN A 1 83 ? -2.808 5.241 11.200 1.00 97.88 83 GLN A CA 1
ATOM 631 C C . GLN A 1 83 ? -4.268 4.792 11.083 1.00 97.88 83 GLN A C 1
ATOM 633 O O . GLN A 1 83 ? -5.103 5.255 11.854 1.00 97.88 83 GLN A O 1
ATOM 638 N N . LEU A 1 84 ? -4.577 3.846 10.192 1.00 97.00 84 LEU A N 1
ATOM 639 C CA . LEU A 1 84 ? -5.950 3.365 9.990 1.00 97.00 84 LEU A CA 1
ATOM 640 C C . LEU A 1 84 ? -6.529 2.694 11.246 1.00 97.00 84 LEU A C 1
ATOM 642 O O . LEU A 1 84 ? -7.691 2.904 11.574 1.00 97.00 84 LEU A O 1
ATOM 646 N N . LYS A 1 85 ? -5.703 1.962 12.007 1.00 95.75 85 LYS A N 1
ATOM 647 C CA . LYS A 1 85 ? -6.090 1.380 13.308 1.00 95.75 85 LYS A CA 1
ATOM 648 C C . LYS A 1 85 ? -6.372 2.404 14.412 1.00 95.75 85 LYS A C 1
ATOM 650 O O . LYS A 1 85 ? -6.906 2.020 15.441 1.00 95.75 85 LYS A O 1
ATOM 655 N N . LYS A 1 86 ? -5.910 3.652 14.279 1.00 94.88 86 LYS A N 1
ATOM 656 C CA . LYS A 1 86 ? -6.196 4.711 15.263 1.00 94.88 86 LYS A CA 1
ATOM 657 C C . LYS A 1 86 ? -7.532 5.397 14.996 1.00 94.88 86 LYS A C 1
ATOM 659 O O . LYS A 1 86 ? -8.062 6.021 15.907 1.00 94.88 86 LYS A O 1
ATOM 664 N N . ILE A 1 87 ? -7.996 5.354 13.748 1.00 88.75 87 ILE A N 1
ATOM 665 C CA . ILE A 1 87 ? -9.206 6.047 13.298 1.00 88.75 87 ILE A CA 1
ATOM 666 C C . ILE A 1 87 ? -10.434 5.135 13.433 1.00 88.75 87 ILE A C 1
ATOM 668 O O . ILE A 1 87 ? -11.505 5.627 13.778 1.00 88.75 87 ILE A O 1
ATOM 672 N N . GLY A 1 88 ? -10.280 3.830 13.170 1.00 76.50 88 GLY A N 1
ATOM 673 C CA . GLY A 1 88 ? -11.322 2.813 13.381 1.00 76.50 88 GLY A CA 1
ATOM 674 C C . GLY A 1 88 ? -11.284 2.202 14.772 1.00 76.50 88 GLY A C 1
ATOM 675 O O . GLY A 1 88 ? -12.380 1.952 15.318 1.00 76.50 88 GLY A O 1
#

InterPro domains:
  IPR011989 Armadillo-like helical [G3DSA:1.25.10.10] (1-88)
  IPR016024 Armadillo-type fold [SSF48371] (1-83)